Protein AF-A0A0F8VSW9-F1 (afdb_monomer_lite)

Foldseek 3Di:
DFWPAFDADLVVRHFDADPVRHGGTGRACVNVLLFLDVPPACPDPPDNQTHFPQVVLVPDPLNDDDPPVVVVGSQSSCVVVVVVVQKPRKDWDWDDDPRAIQIWIWIAGRRPRDIDTCSSRHPGHD

InterPro domains:
  IPR010877 Bacteriophage Mu, Baseplate protein gp46 [PF07409] (39-103)

Structure (mmCIF, N/CA/C/O backbone):
data_AF-A0A0F8VSW9-F1
#
_entry.id   AF-A0A0F8VSW9-F1
#
loop_
_atom_site.group_PDB
_atom_site.id
_atom_site.type_symbol
_atom_site.label_atom_id
_atom_site.label_alt_id
_atom_site.label_comp_id
_atom_site.label_asym_id
_atom_site.label_entity_id
_atom_site.label_seq_id
_atom_site.pdbx_PDB_ins_code
_atom_site.Cartn_x
_atom_site.Cartn_y
_atom_site.Cartn_z
_atom_site.occupancy
_atom_site.B_iso_or_equiv
_atom_site.auth_seq_id
_atom_site.auth_comp_id
_atom_site.auth_asym_id
_atom_site.auth_atom_id
_atom_site.pdbx_PDB_model_num
ATOM 1 N N . MET A 1 1 ? -9.849 -7.930 11.652 1.00 40.66 1 MET A N 1
ATOM 2 C CA . MET A 1 1 ? -10.414 -7.392 12.913 1.00 40.66 1 MET A CA 1
ATOM 3 C C . MET A 1 1 ? -9.874 -5.987 13.085 1.00 40.66 1 MET A C 1
ATOM 5 O O . MET A 1 1 ? -8.661 -5.856 13.206 1.00 40.66 1 MET A O 1
ATOM 9 N N . ALA A 1 2 ? -10.736 -4.971 13.083 1.00 43.31 2 ALA A N 1
ATOM 10 C CA . ALA A 1 2 ? -10.324 -3.593 13.339 1.00 43.31 2 ALA A CA 1
ATOM 11 C C . ALA A 1 2 ? -9.559 -3.486 14.676 1.00 43.31 2 ALA A C 1
ATOM 13 O O . ALA A 1 2 ? -9.983 -4.057 15.683 1.00 43.31 2 ALA A O 1
ATOM 14 N N . GLY A 1 3 ? -8.420 -2.785 14.678 1.00 56.31 3 GLY A N 1
ATOM 15 C CA . GLY A 1 3 ? -7.636 -2.492 15.886 1.00 56.31 3 GLY A CA 1
ATOM 16 C C . GLY A 1 3 ? -6.581 -3.533 16.285 1.00 56.31 3 GLY A C 1
ATOM 17 O O . GLY A 1 3 ? -6.058 -3.454 17.394 1.00 56.31 3 GLY A O 1
ATOM 18 N N . ARG A 1 4 ? -6.264 -4.517 15.432 1.00 68.38 4 ARG A N 1
ATOM 19 C CA . ARG A 1 4 ? -5.132 -5.444 15.660 1.00 68.38 4 ARG A CA 1
ATOM 20 C C . ARG A 1 4 ? -3.869 -5.081 14.888 1.00 68.38 4 ARG A C 1
ATOM 22 O O . ARG A 1 4 ? -2.781 -5.500 15.288 1.00 68.38 4 ARG A O 1
ATOM 29 N N . ASP A 1 5 ? -4.015 -4.320 13.813 1.00 82.38 5 ASP A N 1
ATOM 30 C CA . ASP A 1 5 ? -2.907 -4.001 12.926 1.00 82.38 5 ASP A CA 1
ATOM 31 C C . ASP A 1 5 ? -2.020 -2.944 13.583 1.00 82.38 5 ASP A C 1
ATOM 33 O O . ASP A 1 5 ? -2.499 -2.060 14.295 1.00 82.38 5 ASP A O 1
ATOM 37 N N . ARG A 1 6 ? -0.704 -3.071 13.411 1.00 87.19 6 ARG A N 1
ATOM 38 C CA . ARG A 1 6 ? 0.267 -2.150 14.011 1.00 87.19 6 ARG A CA 1
ATOM 39 C C . ARG A 1 6 ? 0.547 -1.006 13.062 1.00 87.19 6 ARG A C 1
ATOM 41 O O . ARG A 1 6 ? 0.780 -1.243 11.880 1.00 87.19 6 ARG A O 1
ATOM 48 N N . ARG A 1 7 ? 0.548 0.217 13.577 1.00 87.19 7 ARG A N 1
ATOM 49 C CA . ARG A 1 7 ? 0.815 1.401 12.769 1.00 87.19 7 ARG A CA 1
ATOM 50 C C . ARG A 1 7 ? 2.280 1.417 12.331 1.00 87.19 7 ARG A C 1
ATOM 52 O O . ARG A 1 7 ? 3.171 1.183 13.149 1.00 87.19 7 ARG A O 1
ATOM 59 N N . ILE A 1 8 ? 2.499 1.673 11.048 1.00 85.81 8 ILE A N 1
ATOM 60 C CA . ILE A 1 8 ? 3.822 1.836 10.441 1.00 85.81 8 ILE A CA 1
ATOM 61 C C . ILE A 1 8 ? 4.001 3.320 10.120 1.00 85.81 8 ILE A C 1
ATOM 63 O O . ILE A 1 8 ? 3.057 3.969 9.666 1.00 85.81 8 ILE A O 1
ATOM 67 N N . ASP A 1 9 ? 5.186 3.854 10.397 1.00 83.44 9 ASP A N 1
ATOM 68 C CA . ASP A 1 9 ? 5.583 5.195 9.980 1.00 83.44 9 ASP A CA 1
ATOM 69 C C . ASP A 1 9 ? 5.984 5.169 8.489 1.00 83.44 9 ASP A C 1
ATOM 71 O O . ASP A 1 9 ? 6.896 4.420 8.127 1.00 83.44 9 ASP A O 1
ATOM 75 N N . PRO A 1 10 ? 5.347 5.976 7.619 1.00 73.75 10 PRO A N 1
ATOM 76 C CA . PRO A 1 10 ? 5.696 6.060 6.198 1.00 73.75 10 PRO A CA 1
ATOM 77 C C . PRO A 1 10 ? 7.153 6.382 5.922 1.00 73.75 10 PRO A C 1
ATOM 79 O O . PRO A 1 10 ? 7.745 5.863 4.976 1.00 73.75 10 PRO A O 1
ATOM 82 N N . LYS A 1 11 ? 7.737 7.250 6.745 1.00 77.06 11 LYS A N 1
ATOM 83 C CA . LYS A 1 11 ? 9.053 7.828 6.493 1.00 77.06 11 LYS A CA 1
ATOM 84 C C . LYS A 1 11 ? 10.156 6.858 6.868 1.00 77.06 11 LYS A C 1
ATOM 86 O O . LYS A 1 11 ? 11.133 6.728 6.136 1.00 77.06 11 LYS A O 1
ATOM 91 N N . THR A 1 12 ? 10.017 6.197 8.014 1.00 81.19 12 THR A N 1
ATOM 92 C CA . THR A 1 12 ? 11.034 5.262 8.518 1.00 81.19 12 THR A CA 1
ATOM 93 C C . THR A 1 12 ? 10.773 3.824 8.091 1.00 81.19 12 THR A C 1
ATOM 95 O O . THR A 1 12 ? 11.705 3.026 8.079 1.00 81.19 12 THR A O 1
ATOM 98 N N . LYS A 1 13 ? 9.532 3.497 7.703 1.00 78.25 13 LYS A N 1
ATOM 99 C CA . LYS A 1 13 ? 9.050 2.136 7.416 1.00 78.25 13 LYS A CA 1
ATOM 100 C C . LYS A 1 13 ? 9.093 1.207 8.638 1.00 78.25 13 LYS A C 1
ATOM 102 O O . LYS A 1 13 ? 8.959 -0.007 8.493 1.00 78.25 13 LYS A O 1
ATOM 107 N N . ASP A 1 14 ? 9.218 1.777 9.837 1.00 83.62 14 ASP A N 1
ATOM 108 C CA . ASP A 1 14 ? 9.219 1.062 11.111 1.00 83.62 14 ASP A CA 1
ATOM 109 C C . ASP A 1 14 ? 7.869 1.169 11.831 1.00 83.62 14 ASP A C 1
ATOM 111 O O . ASP A 1 14 ? 7.053 2.057 11.580 1.00 83.62 14 ASP A O 1
ATOM 115 N N . TYR A 1 15 ? 7.626 0.253 12.770 1.00 86.88 15 TYR A N 1
ATOM 116 C CA . TYR A 1 15 ? 6.460 0.344 13.646 1.00 86.88 15 TYR A CA 1
ATOM 117 C C . TYR A 1 15 ? 6.587 1.527 14.605 1.00 86.88 15 TYR A C 1
ATOM 119 O O . TYR A 1 15 ? 7.602 1.665 15.288 1.00 86.88 15 TYR A O 1
ATOM 127 N N . ILE A 1 16 ? 5.519 2.315 14.726 1.00 88.19 16 ILE A N 1
ATOM 128 C CA . ILE A 1 16 ? 5.457 3.408 15.701 1.00 88.19 16 ILE A CA 1
ATOM 129 C C . ILE A 1 16 ? 5.306 2.814 17.101 1.00 88.19 16 ILE A C 1
ATOM 131 O O . ILE A 1 16 ? 4.482 1.921 17.325 1.00 88.19 16 ILE A O 1
ATOM 135 N N . VAL A 1 17 ? 6.116 3.306 18.035 1.00 89.88 17 VAL A N 1
ATOM 136 C CA . VAL A 1 17 ? 6.125 2.891 19.438 1.00 89.88 17 VAL A CA 1
ATOM 137 C C . VAL A 1 17 ? 5.647 4.057 20.297 1.00 89.88 17 VAL A C 1
ATOM 139 O O . VAL A 1 17 ? 6.125 5.177 20.131 1.00 89.88 17 VAL A O 1
ATOM 142 N N . ASP A 1 18 ? 4.703 3.788 21.195 1.00 87.50 18 ASP A N 1
ATOM 143 C CA . ASP A 1 18 ? 4.179 4.765 22.141 1.00 87.50 18 ASP A CA 1
ATOM 144 C C . ASP A 1 18 ? 5.174 5.063 23.278 1.00 87.50 18 ASP A C 1
ATOM 146 O O . ASP A 1 18 ? 6.216 4.422 23.438 1.00 87.50 18 ASP A O 1
ATOM 150 N N . GLU A 1 19 ? 4.831 6.043 24.109 1.00 88.44 19 GLU A N 1
ATOM 151 C CA . GLU A 1 19 ? 5.626 6.470 25.266 1.00 88.44 19 GLU A CA 1
ATOM 152 C C . GLU A 1 19 ? 5.869 5.368 26.316 1.00 88.44 19 GLU A C 1
ATOM 154 O O . GLU A 1 19 ? 6.783 5.481 27.133 1.00 88.44 19 GLU A O 1
ATOM 159 N N . ASN A 1 20 ? 5.101 4.276 26.270 1.00 86.81 20 ASN A N 1
ATOM 160 C CA . ASN A 1 20 ? 5.217 3.131 27.169 1.00 86.81 20 ASN A CA 1
ATOM 161 C C . ASN A 1 20 ? 5.956 1.940 26.530 1.00 86.81 20 ASN A C 1
ATOM 163 O O . ASN A 1 20 ? 6.089 0.890 27.162 1.00 86.81 20 ASN A O 1
ATOM 167 N N . GLY A 1 21 ? 6.446 2.077 25.295 1.00 86.38 21 GLY A N 1
ATOM 168 C CA . GLY A 1 21 ? 7.163 1.019 24.586 1.00 86.38 21 GLY A CA 1
ATOM 169 C C . GLY A 1 21 ? 6.266 0.030 23.831 1.00 86.38 21 GLY A C 1
ATOM 170 O O . GLY A 1 21 ? 6.770 -0.971 23.313 1.00 86.38 21 GLY A O 1
ATOM 171 N N . PHE A 1 22 ? 4.954 0.269 23.735 1.00 86.00 22 PHE A N 1
ATOM 172 C CA . PHE A 1 22 ? 4.044 -0.575 22.962 1.00 86.00 22 PHE A CA 1
ATOM 173 C C . PHE A 1 22 ? 3.896 -0.073 21.529 1.00 86.00 22 PHE A C 1
ATOM 175 O O . PHE A 1 22 ? 3.880 1.120 21.256 1.00 86.00 22 PHE A O 1
ATOM 182 N N . ARG A 1 23 ? 3.743 -1.000 20.578 1.00 88.56 23 ARG A N 1
ATOM 183 C CA . ARG A 1 23 ? 3.478 -0.630 19.182 1.00 88.56 23 ARG A CA 1
ATOM 184 C C . ARG A 1 23 ? 2.072 -0.061 19.043 1.00 88.56 23 ARG A C 1
ATOM 186 O O . ARG A 1 23 ? 1.108 -0.764 19.370 1.00 88.56 23 ARG A O 1
ATOM 193 N N . GLU A 1 24 ? 1.958 1.138 18.484 1.00 89.88 24 GLU A N 1
ATOM 194 C CA . GLU A 1 24 ? 0.671 1.752 18.173 1.00 89.88 24 GLU A CA 1
ATOM 195 C C . GLU A 1 24 ? -0.163 0.842 17.265 1.00 89.88 24 GLU A C 1
ATOM 197 O O . GLU A 1 24 ? 0.359 0.069 16.453 1.00 89.88 24 GLU A O 1
ATOM 202 N N . THR A 1 25 ? -1.484 0.923 17.410 1.00 88.56 25 THR A N 1
ATOM 203 C CA . THR A 1 25 ? -2.423 0.157 16.584 1.00 88.56 25 THR A CA 1
ATOM 204 C C . THR A 1 25 ? -3.163 1.073 15.625 1.00 88.56 25 THR A C 1
ATOM 206 O O . THR A 1 25 ? -3.389 2.244 15.916 1.00 88.56 25 THR A O 1
ATOM 209 N N . THR A 1 26 ? -3.554 0.522 14.484 1.00 87.50 26 THR A N 1
ATOM 210 C CA . THR A 1 26 ? -4.441 1.163 13.521 1.00 87.50 26 THR A CA 1
ATOM 211 C C . THR A 1 26 ? -5.700 0.324 13.337 1.00 87.50 26 THR A C 1
ATOM 213 O O . THR A 1 26 ? -5.717 -0.897 13.537 1.00 87.50 26 THR A O 1
ATOM 216 N N . ARG A 1 27 ? -6.793 1.005 12.998 1.00 85.94 27 ARG A N 1
ATOM 217 C CA . ARG A 1 27 ? -8.065 0.369 12.639 1.00 85.94 27 ARG A CA 1
ATOM 218 C C . ARG A 1 27 ? -8.213 0.174 11.135 1.00 85.94 27 ARG A C 1
ATOM 220 O O . ARG A 1 27 ? -9.080 -0.598 10.747 1.00 85.94 27 ARG A O 1
ATOM 227 N N . THR A 1 28 ? -7.365 0.826 10.346 1.00 88.31 28 THR A N 1
ATOM 228 C CA . THR A 1 28 ? -7.393 0.778 8.887 1.00 88.31 28 THR A CA 1
ATOM 229 C C . THR A 1 28 ? -6.529 -0.354 8.338 1.00 88.31 28 THR A C 1
ATOM 231 O O . THR A 1 28 ? -5.639 -0.878 9.009 1.00 88.31 28 THR A O 1
ATOM 234 N N . ALA A 1 29 ? -6.748 -0.699 7.077 1.00 89.19 29 ALA A N 1
ATOM 235 C CA . ALA A 1 29 ? -5.982 -1.645 6.284 1.00 89.19 29 ALA A CA 1
ATOM 236 C C . ALA A 1 29 ? -4.606 -1.108 5.870 1.00 89.19 29 ALA A C 1
ATOM 238 O O . ALA A 1 29 ? -3.883 -1.798 5.151 1.00 89.19 29 ALA A O 1
ATOM 239 N N . ILE A 1 30 ? -4.218 0.088 6.335 1.00 87.69 30 ILE A N 1
ATOM 240 C CA . ILE A 1 30 ? -2.975 0.742 5.931 1.00 87.69 30 ILE A CA 1
ATOM 241 C C . ILE A 1 30 ? -1.772 -0.180 6.142 1.00 87.69 30 ILE A C 1
ATOM 243 O O . ILE A 1 30 ? -0.990 -0.378 5.227 1.00 87.69 30 ILE A O 1
ATOM 247 N N . THR A 1 31 ? -1.667 -0.869 7.278 1.00 88.88 31 THR A N 1
ATOM 248 C CA . THR A 1 31 ? -0.560 -1.799 7.548 1.00 88.88 31 THR A CA 1
ATOM 249 C C . THR A 1 31 ? -0.501 -2.955 6.550 1.00 88.88 31 THR A C 1
ATOM 251 O O . THR A 1 31 ? 0.583 -3.350 6.129 1.00 88.88 31 THR A O 1
ATOM 254 N N . SER A 1 32 ? -1.652 -3.499 6.152 1.00 89.19 32 SER A N 1
ATOM 255 C CA . SER A 1 32 ? -1.716 -4.543 5.125 1.00 89.19 32 SER A CA 1
ATOM 256 C C . SER A 1 32 ? -1.276 -4.003 3.766 1.00 89.19 32 SER A C 1
ATOM 258 O O . SER A 1 32 ? -0.507 -4.668 3.078 1.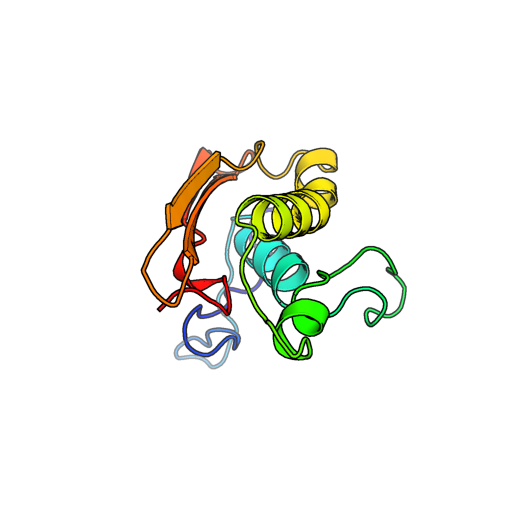00 89.19 32 SER A O 1
ATOM 260 N N . ILE A 1 33 ? -1.684 -2.778 3.422 1.00 89.81 33 ILE A N 1
ATOM 261 C CA . ILE A 1 33 ? -1.228 -2.082 2.214 1.00 89.81 33 ILE A CA 1
ATOM 262 C C . ILE A 1 33 ? 0.297 -1.901 2.231 1.00 89.81 33 ILE A C 1
ATOM 264 O O . ILE A 1 33 ? 0.952 -2.237 1.248 1.00 89.81 33 ILE A O 1
ATOM 268 N N . TYR A 1 34 ? 0.879 -1.448 3.348 1.00 87.94 34 TYR A N 1
ATOM 269 C CA . TYR A 1 34 ? 2.335 -1.326 3.511 1.00 87.94 34 TYR A CA 1
ATOM 270 C C . TYR A 1 34 ? 3.047 -2.646 3.214 1.00 87.94 34 TYR A C 1
ATOM 272 O O . TYR A 1 34 ? 3.994 -2.666 2.432 1.00 87.94 34 TYR A O 1
ATOM 280 N N . HIS A 1 35 ? 2.597 -3.750 3.816 1.00 87.50 35 HIS A N 1
ATOM 281 C CA . HIS A 1 35 ? 3.234 -5.058 3.624 1.00 87.50 35 HIS A CA 1
ATOM 282 C C . HIS A 1 35 ? 3.130 -5.554 2.185 1.00 87.50 35 HIS A C 1
ATOM 284 O O . HIS A 1 35 ? 4.106 -6.095 1.666 1.00 87.50 35 HIS A O 1
ATOM 290 N N . GLN A 1 36 ? 1.993 -5.324 1.525 1.00 90.25 36 GLN A N 1
ATOM 291 C CA . GLN A 1 36 ? 1.823 -5.689 0.121 1.00 90.25 36 GLN A CA 1
ATOM 292 C C . GLN A 1 36 ? 2.679 -4.830 -0.812 1.00 90.25 36 GLN A C 1
ATOM 294 O O . GLN A 1 36 ? 3.267 -5.350 -1.751 1.00 90.25 36 GLN A O 1
ATOM 299 N N . LEU A 1 37 ? 2.796 -3.525 -0.567 1.00 88.00 37 LEU A N 1
ATOM 300 C CA . LEU A 1 37 ? 3.575 -2.649 -1.442 1.00 88.00 37 LEU A CA 1
ATOM 301 C C . LEU A 1 37 ? 5.083 -2.774 -1.201 1.00 88.00 37 LEU A C 1
ATOM 303 O O . LEU A 1 37 ? 5.844 -2.838 -2.161 1.00 88.00 37 LEU A O 1
ATOM 307 N N . LEU A 1 38 ? 5.530 -2.827 0.052 1.00 84.00 38 LEU A N 1
ATOM 308 C CA . LEU A 1 38 ? 6.956 -2.798 0.396 1.00 84.00 38 LEU A CA 1
ATOM 309 C C . LEU A 1 38 ? 7.595 -4.183 0.497 1.00 84.00 38 LEU A C 1
ATOM 311 O O . LEU A 1 38 ? 8.814 -4.299 0.379 1.00 84.00 38 LEU A O 1
ATOM 315 N N . GLY A 1 39 ? 6.803 -5.226 0.745 1.00 85.88 39 GLY A N 1
ATOM 316 C CA . GLY A 1 39 ? 7.300 -6.595 0.768 1.00 85.88 39 GLY A CA 1
ATOM 317 C C . GLY A 1 39 ? 7.760 -7.034 -0.620 1.00 85.88 39 GLY A C 1
ATOM 318 O O . GLY A 1 39 ? 7.116 -6.727 -1.616 1.00 85.88 39 GLY A O 1
ATOM 319 N N . GLU A 1 40 ? 8.854 -7.786 -0.701 1.00 88.12 40 GLU A N 1
ATOM 320 C CA . GLU A 1 40 ? 9.254 -8.431 -1.953 1.00 88.12 40 GLU A CA 1
ATOM 321 C C . GLU A 1 40 ? 8.362 -9.659 -2.197 1.00 88.12 40 GLU A C 1
ATOM 323 O O . GLU A 1 40 ? 8.243 -10.540 -1.338 1.00 88.12 40 GLU A O 1
ATOM 328 N N . LYS A 1 41 ? 7.727 -9.719 -3.373 1.00 87.31 41 LYS A N 1
ATOM 329 C CA . LYS A 1 41 ? 6.863 -10.845 -3.740 1.00 87.31 41 LYS A CA 1
ATOM 330 C C . LYS A 1 41 ? 7.625 -12.176 -3.702 1.00 87.31 41 LYS A C 1
ATOM 332 O O . LYS A 1 41 ? 8.767 -12.253 -4.153 1.00 87.31 41 LYS A O 1
ATOM 337 N N . ASN A 1 42 ? 6.969 -13.239 -3.229 1.00 86.12 42 ASN A N 1
ATOM 338 C CA . ASN A 1 42 ? 7.531 -14.578 -2.981 1.00 86.12 42 ASN A CA 1
ATOM 339 C C . ASN A 1 42 ? 8.544 -14.686 -1.821 1.00 86.12 42 ASN A C 1
ATOM 341 O O . ASN A 1 42 ? 9.124 -15.757 -1.642 1.00 86.12 42 ASN A O 1
ATOM 345 N N . GLN A 1 43 ? 8.773 -13.634 -1.027 1.00 86.69 43 GLN A N 1
ATOM 346 C CA . GLN A 1 43 ? 9.670 -13.710 0.143 1.00 86.69 43 GLN A CA 1
ATOM 347 C C . GLN A 1 43 ? 8.93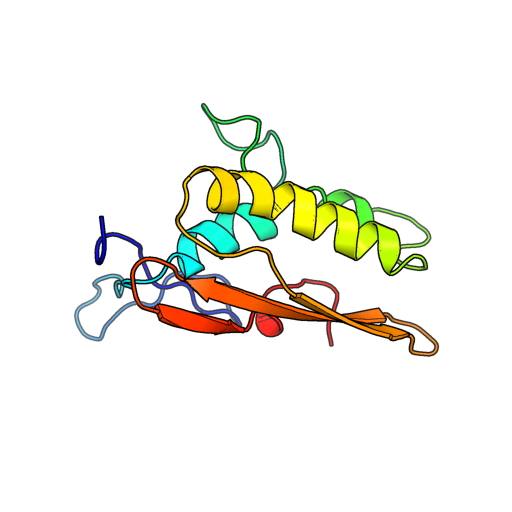6 -14.024 1.455 1.00 86.69 43 GLN A C 1
ATOM 349 O O . GLN A 1 43 ? 9.570 -14.329 2.467 1.00 86.69 43 GLN A O 1
ATOM 354 N N . TRP A 1 44 ? 7.604 -13.966 1.462 1.00 83.88 44 TRP A N 1
ATOM 355 C CA . TRP A 1 44 ? 6.802 -14.221 2.653 1.00 83.88 44 TRP A CA 1
ATOM 356 C C . TRP A 1 44 ? 6.567 -15.720 2.847 1.00 83.88 44 TRP A C 1
ATOM 358 O O . TRP A 1 44 ? 5.984 -16.415 2.015 1.00 83.88 44 TRP A O 1
ATOM 368 N N . ALA A 1 45 ? 7.029 -16.245 3.983 1.00 83.75 45 ALA A N 1
ATOM 369 C CA . ALA A 1 45 ? 6.824 -17.645 4.321 1.00 83.75 45 ALA A CA 1
ATOM 370 C C . ALA A 1 45 ? 5.327 -17.937 4.516 1.00 83.75 45 ALA A C 1
ATOM 372 O O . ALA A 1 45 ? 4.690 -17.381 5.408 1.00 83.75 45 ALA A O 1
ATOM 373 N N . GLY A 1 46 ? 4.788 -18.851 3.706 1.00 85.94 46 GLY A N 1
ATOM 374 C CA . GLY A 1 46 ? 3.389 -19.278 3.783 1.00 85.94 46 GLY A CA 1
ATOM 375 C C . GLY A 1 46 ? 2.413 -18.468 2.927 1.00 85.94 46 GLY A C 1
ATOM 376 O O . GLY A 1 46 ? 1.262 -18.881 2.829 1.00 85.94 46 GLY A O 1
ATOM 377 N N . ASP A 1 47 ? 2.863 -17.393 2.276 1.00 83.56 47 ASP A N 1
ATOM 378 C CA . ASP A 1 47 ? 2.054 -16.610 1.338 1.00 83.56 47 ASP A CA 1
ATOM 379 C C . ASP A 1 47 ? 2.919 -16.126 0.154 1.00 83.56 47 ASP A C 1
ATOM 381 O O . ASP A 1 47 ? 3.650 -15.144 0.281 1.00 83.56 47 ASP A O 1
ATOM 385 N N . PRO A 1 48 ? 2.891 -16.821 -0.999 1.00 83.62 48 PRO A N 1
ATOM 386 C CA . PRO A 1 48 ? 3.677 -16.426 -2.167 1.00 83.62 48 PRO A CA 1
ATOM 387 C C . PRO A 1 48 ? 3.134 -15.169 -2.866 1.00 83.62 48 PRO A C 1
ATOM 389 O O . PRO A 1 48 ? 3.874 -14.522 -3.614 1.00 83.62 48 PRO A O 1
ATOM 392 N N . ASP A 1 49 ? 1.866 -14.823 -2.633 1.00 82.94 49 ASP A N 1
ATOM 393 C CA . ASP A 1 49 ? 1.205 -13.687 -3.270 1.00 82.94 49 ASP A CA 1
ATOM 394 C C . ASP A 1 49 ? 1.402 -12.385 -2.488 1.00 82.94 49 ASP A C 1
ATOM 396 O O . ASP A 1 49 ? 1.209 -11.309 -3.053 1.00 82.94 49 ASP A O 1
ATOM 400 N N . ALA A 1 50 ? 1.864 -12.467 -1.237 1.00 85.81 50 ALA A N 1
ATOM 401 C CA . ALA A 1 50 ? 2.232 -11.307 -0.442 1.00 85.81 50 ALA A CA 1
ATOM 402 C C . ALA A 1 50 ? 3.472 -10.579 -0.987 1.00 85.81 50 ALA A C 1
ATOM 404 O O . ALA A 1 50 ? 4.537 -11.170 -1.202 1.00 85.81 50 ALA A O 1
ATOM 405 N N . GLY A 1 51 ? 3.338 -9.262 -1.130 1.00 88.94 51 GLY A N 1
ATOM 406 C CA . GLY A 1 51 ? 4.376 -8.348 -1.590 1.00 88.94 51 GLY A CA 1
ATOM 407 C C . GLY A 1 51 ? 4.154 -7.848 -3.019 1.00 88.94 51 GLY A C 1
ATOM 408 O O . GLY A 1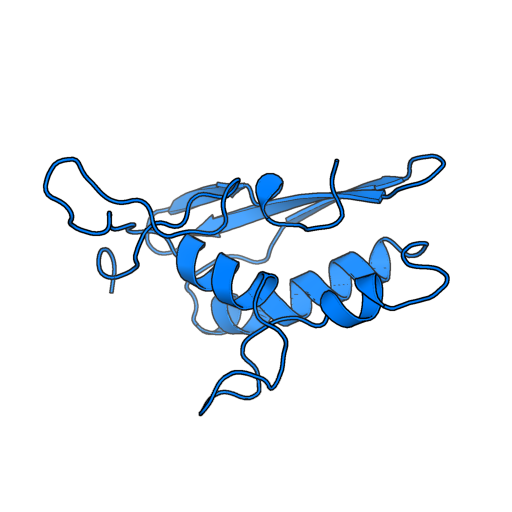 51 ? 3.165 -8.150 -3.687 1.00 88.94 51 GLY A O 1
ATOM 409 N N . SER A 1 52 ? 5.119 -7.078 -3.513 1.00 89.69 52 SER A N 1
ATOM 410 C CA . SER A 1 52 ? 5.088 -6.458 -4.830 1.00 89.69 52 SER A CA 1
ATOM 411 C C . SER A 1 52 ? 6.353 -6.753 -5.633 1.00 89.69 52 SER A C 1
ATOM 413 O O . SER A 1 52 ? 7.359 -7.282 -5.153 1.00 89.69 52 SER A O 1
ATOM 415 N N . GLU A 1 53 ? 6.293 -6.380 -6.905 1.00 87.69 53 GLU A N 1
ATOM 416 C CA . GLU A 1 53 ? 7.388 -6.497 -7.865 1.00 87.69 53 GLU A CA 1
ATOM 417 C C . GLU A 1 53 ? 8.235 -5.211 -7.936 1.00 87.69 53 GLU A C 1
ATOM 419 O O . GLU A 1 53 ? 9.057 -5.069 -8.841 1.00 87.69 53 GLU A O 1
ATOM 424 N N . PHE A 1 54 ? 8.074 -4.267 -6.997 1.00 82.44 54 PHE A N 1
ATOM 425 C CA . PHE A 1 54 ? 8.781 -2.980 -7.039 1.00 82.44 54 PHE A CA 1
ATOM 426 C C . PHE A 1 54 ? 10.305 -3.112 -7.034 1.00 82.44 54 PHE A C 1
ATOM 428 O O . PHE A 1 54 ? 10.989 -2.384 -7.750 1.00 82.44 54 PHE A O 1
ATOM 435 N N . PHE A 1 55 ? 10.841 -4.093 -6.312 1.00 77.62 55 PHE A N 1
ATOM 436 C CA . PHE A 1 55 ? 12.275 -4.386 -6.282 1.00 77.62 55 PHE A CA 1
ATOM 437 C C . PHE A 1 55 ? 12.865 -4.715 -7.671 1.00 77.62 55 PHE A C 1
ATOM 439 O O . PHE A 1 55 ? 14.058 -4.513 -7.906 1.00 77.62 55 PHE A O 1
ATOM 446 N N . LEU A 1 56 ? 12.053 -5.220 -8.614 1.00 78.94 56 LEU A N 1
ATOM 447 C CA . LEU A 1 56 ? 12.490 -5.470 -9.991 1.00 78.94 56 LEU A CA 1
ATOM 448 C C . LEU A 1 56 ? 12.697 -4.162 -10.756 1.00 78.94 56 LEU A C 1
ATOM 450 O O . LEU A 1 56 ? 13.591 -4.094 -11.600 1.00 78.94 56 LEU A O 1
ATOM 454 N N . LEU A 1 57 ? 11.906 -3.131 -10.443 1.00 77.06 57 LEU A N 1
ATOM 455 C CA . LEU A 1 57 ? 12.077 -1.791 -11.002 1.00 77.06 57 LEU A CA 1
ATOM 456 C C . LEU A 1 57 ? 13.333 -1.117 -10.443 1.00 77.06 57 LEU A C 1
ATOM 458 O O . LEU A 1 57 ? 14.097 -0.549 -11.218 1.00 77.06 57 LEU A O 1
ATOM 462 N N . GLU A 1 58 ? 13.613 -1.257 -9.140 1.00 70.25 58 GLU A N 1
ATOM 463 C CA . GLU A 1 58 ? 14.840 -0.714 -8.525 1.00 70.25 58 GLU A CA 1
ATOM 464 C C . GLU A 1 58 ? 16.114 -1.288 -9.161 1.00 70.25 58 GLU A C 1
ATOM 466 O O . GLU A 1 58 ? 17.114 -0.592 -9.329 1.00 70.25 58 GLU A O 1
ATOM 471 N N . ARG A 1 59 ? 16.087 -2.575 -9.527 1.00 72.88 59 ARG A N 1
ATOM 472 C CA . ARG A 1 59 ? 17.240 -3.285 -10.104 1.00 72.88 59 ARG A CA 1
ATOM 473 C C . ARG A 1 59 ? 17.359 -3.129 -11.624 1.00 72.88 59 ARG A C 1
ATOM 475 O O . ARG A 1 59 ? 18.361 -3.562 -12.201 1.00 72.88 59 ARG A O 1
ATOM 482 N N . ALA A 1 60 ? 16.361 -2.556 -12.295 1.00 70.94 60 ALA A N 1
ATOM 483 C CA . ALA A 1 60 ? 16.376 -2.391 -13.742 1.00 70.94 60 ALA A CA 1
ATOM 484 C C . ALA A 1 60 ? 17.335 -1.264 -14.164 1.00 70.94 60 ALA A C 1
ATOM 486 O O . ALA A 1 60 ? 17.385 -0.202 -13.558 1.00 70.94 60 ALA A O 1
ATOM 487 N N . LYS A 1 61 ? 18.088 -1.466 -15.256 1.00 61.62 61 LYS A N 1
ATOM 488 C CA . LYS A 1 61 ? 19.034 -0.453 -15.776 1.00 61.62 61 LYS A CA 1
ATOM 489 C C . LYS A 1 61 ? 18.361 0.814 -16.324 1.00 61.62 61 LYS A C 1
ATOM 491 O O . LYS A 1 61 ? 19.018 1.843 -16.386 1.00 61.62 61 LYS A O 1
ATOM 496 N N . ASN A 1 62 ? 17.088 0.722 -16.711 1.00 62.16 62 ASN A N 1
ATOM 497 C CA . ASN A 1 62 ? 16.213 1.848 -17.050 1.00 62.16 62 ASN A CA 1
ATOM 498 C C . ASN A 1 62 ? 14.988 1.754 -16.132 1.00 62.16 62 ASN A C 1
ATOM 500 O O . ASN A 1 62 ? 14.002 1.127 -16.525 1.00 62.16 62 ASN A O 1
ATOM 504 N N . PRO A 1 63 ? 15.073 2.276 -14.897 1.00 56.88 63 PRO A N 1
ATOM 505 C CA . PRO A 1 63 ? 14.103 1.968 -13.853 1.00 56.88 63 PRO A CA 1
ATOM 506 C C . PRO A 1 63 ? 12.662 2.348 -14.197 1.00 56.88 63 PRO A C 1
ATOM 508 O O . PRO A 1 63 ? 11.738 1.673 -13.754 1.00 56.88 63 PRO A O 1
ATOM 511 N N . ILE A 1 64 ? 12.418 3.419 -14.957 1.00 58.56 64 ILE A N 1
ATOM 512 C CA . ILE A 1 64 ? 11.065 3.967 -15.088 1.00 58.56 64 ILE A CA 1
ATOM 513 C C . ILE A 1 64 ? 10.906 4.667 -16.434 1.00 58.56 64 ILE A C 1
ATOM 515 O O . ILE A 1 64 ? 11.544 5.678 -16.687 1.00 58.56 64 ILE A O 1
ATOM 519 N N . ASP A 1 65 ? 9.998 4.164 -17.269 1.00 57.78 65 ASP A N 1
ATOM 520 C CA . ASP A 1 65 ? 9.447 4.952 -18.383 1.00 57.78 65 ASP A CA 1
ATOM 521 C C . ASP A 1 65 ? 7.974 4.647 -18.687 1.00 57.78 65 ASP A C 1
ATOM 523 O O . ASP A 1 65 ? 7.371 5.245 -19.580 1.00 57.78 65 ASP A O 1
ATOM 527 N N . SER A 1 66 ? 7.355 3.722 -17.947 1.00 70.88 66 SER A N 1
ATOM 528 C CA . SER A 1 66 ? 5.964 3.355 -18.180 1.00 70.88 66 SER A CA 1
ATOM 529 C C . SER A 1 66 ? 5.144 3.540 -16.904 1.00 70.88 66 SER A C 1
ATOM 531 O O . SER A 1 66 ? 5.092 2.626 -16.081 1.00 70.88 66 SER A O 1
ATOM 533 N N . PRO A 1 67 ? 4.461 4.692 -16.747 1.00 77.56 67 PRO A N 1
ATOM 534 C CA . PRO A 1 67 ? 3.466 4.910 -15.691 1.00 77.56 67 PRO A CA 1
ATOM 535 C C . PRO A 1 67 ? 2.464 3.749 -15.579 1.00 77.56 67 PRO A C 1
ATOM 537 O O . PRO A 1 67 ? 2.069 3.347 -14.485 1.00 77.56 67 PRO A O 1
ATOM 540 N N . ARG A 1 68 ? 2.148 3.128 -16.722 1.00 83.00 68 ARG A N 1
ATOM 541 C CA . ARG A 1 68 ? 1.321 1.924 -16.814 1.00 83.00 68 ARG A CA 1
ATOM 542 C C . ARG A 1 68 ? 1.897 0.736 -16.041 1.00 83.00 68 ARG A C 1
ATOM 544 O O . ARG A 1 68 ? 1.145 0.072 -15.346 1.00 83.00 68 ARG A O 1
ATOM 551 N N . VAL A 1 69 ? 3.203 0.478 -16.125 1.00 83.62 69 VAL A N 1
ATOM 552 C CA . VAL A 1 69 ? 3.836 -0.640 -15.402 1.00 83.62 69 VAL A CA 1
ATOM 553 C C . VAL A 1 69 ? 3.761 -0.424 -13.892 1.00 83.62 69 VAL A C 1
ATOM 555 O O . VAL A 1 69 ? 3.419 -1.356 -13.171 1.00 83.62 69 VAL A O 1
ATOM 558 N N . ILE A 1 70 ? 4.013 0.802 -13.418 1.00 83.75 70 ILE A N 1
ATOM 559 C CA . ILE A 1 70 ? 3.877 1.156 -11.995 1.00 83.75 70 ILE A CA 1
ATOM 560 C C . ILE A 1 70 ? 2.441 0.908 -11.529 1.00 83.75 70 ILE A C 1
ATOM 562 O O . ILE A 1 70 ? 2.222 0.217 -10.537 1.00 83.75 70 ILE A O 1
ATOM 566 N N . ARG A 1 71 ? 1.458 1.409 -12.286 1.00 86.75 71 ARG A N 1
ATOM 567 C CA . ARG A 1 71 ? 0.038 1.202 -11.991 1.00 86.75 71 ARG A CA 1
ATOM 568 C C . ARG A 1 71 ? -0.328 -0.282 -11.946 1.00 86.75 71 ARG A C 1
ATOM 570 O O . ARG A 1 71 ? -1.020 -0.702 -11.025 1.00 86.75 71 ARG A O 1
ATOM 577 N N . ASP A 1 72 ? 0.147 -1.069 -12.909 1.00 88.88 72 ASP A N 1
ATOM 578 C CA . ASP A 1 72 ? -0.133 -2.504 -12.981 1.00 88.88 72 ASP A CA 1
ATOM 579 C C . ASP A 1 72 ? 0.477 -3.259 -11.785 1.00 88.88 72 ASP A C 1
ATOM 581 O O . ASP A 1 72 ? -0.165 -4.157 -11.244 1.00 88.88 72 ASP A O 1
ATOM 585 N N . ILE A 1 73 ? 1.686 -2.892 -11.339 1.00 88.94 73 ILE A N 1
ATOM 586 C CA . ILE A 1 73 ? 2.328 -3.486 -10.153 1.00 88.94 73 ILE A CA 1
ATOM 587 C C . ILE A 1 73 ? 1.537 -3.161 -8.886 1.00 88.94 73 ILE A C 1
ATOM 589 O O . ILE A 1 73 ? 1.228 -4.072 -8.121 1.00 88.94 73 ILE A O 1
ATOM 593 N N . ILE A 1 74 ? 1.172 -1.891 -8.680 1.00 89.00 74 ILE A N 1
ATOM 594 C CA . ILE A 1 74 ? 0.389 -1.473 -7.508 1.00 89.00 74 ILE A 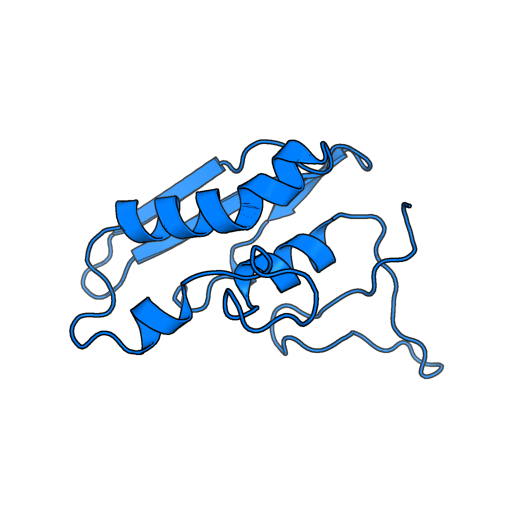CA 1
ATOM 595 C C . ILE A 1 74 ? -0.971 -2.166 -7.514 1.00 89.00 74 ILE A C 1
ATOM 597 O O . ILE A 1 74 ? -1.369 -2.738 -6.506 1.00 89.00 74 ILE A O 1
ATOM 601 N N . GLY A 1 75 ? -1.659 -2.174 -8.657 1.00 91.00 75 GLY A N 1
ATOM 602 C CA . GLY A 1 75 ? -2.942 -2.854 -8.804 1.00 91.00 75 GLY A CA 1
ATOM 603 C C . GLY A 1 75 ? -2.853 -4.334 -8.432 1.00 91.00 75 GLY A C 1
ATOM 604 O O . GLY A 1 75 ? -3.652 -4.804 -7.630 1.00 91.00 75 GLY A O 1
ATOM 605 N N . ARG A 1 76 ? -1.840 -5.054 -8.937 1.00 91.25 76 ARG A N 1
ATOM 606 C CA . ARG A 1 76 ? -1.614 -6.464 -8.576 1.00 91.25 76 ARG A CA 1
ATOM 607 C C . ARG A 1 76 ? -1.319 -6.660 -7.089 1.00 91.25 76 ARG A C 1
ATOM 609 O O . ARG A 1 76 ? -1.848 -7.601 -6.512 1.00 91.25 76 ARG A O 1
ATOM 616 N N . ALA A 1 77 ? -0.501 -5.800 -6.485 1.00 91.00 77 ALA A N 1
ATOM 617 C CA . ALA A 1 77 ? -0.148 -5.898 -5.068 1.00 91.00 77 ALA A CA 1
ATOM 618 C C . ALA A 1 77 ? -1.345 -5.609 -4.143 1.00 91.00 77 ALA A C 1
ATOM 620 O O . ALA A 1 77 ? -1.479 -6.218 -3.086 1.00 91.00 77 ALA A O 1
ATOM 621 N N . LEU A 1 78 ? -2.240 -4.698 -4.536 1.00 92.31 78 LEU A N 1
ATOM 622 C CA . LEU A 1 78 ? -3.417 -4.340 -3.738 1.00 92.31 78 LEU A CA 1
ATOM 623 C C . LEU A 1 78 ? -4.621 -5.259 -3.971 1.00 92.31 78 LEU A C 1
ATOM 625 O O . LEU A 1 78 ? -5.506 -5.309 -3.116 1.00 92.31 78 LEU A O 1
ATOM 629 N N . GLN A 1 79 ? -4.656 -6.002 -5.082 1.00 92.25 79 GLN A N 1
ATOM 630 C CA . GLN A 1 79 ? -5.786 -6.862 -5.443 1.00 92.25 79 GLN A CA 1
ATOM 631 C C . GLN A 1 79 ? -6.202 -7.846 -4.333 1.00 92.25 79 GLN A C 1
ATOM 633 O O . GLN A 1 79 ? -7.399 -7.918 -4.072 1.00 92.25 79 GLN A O 1
ATOM 638 N N . PRO A 1 80 ? -5.292 -8.522 -3.601 1.00 91.00 80 PRO A N 1
ATOM 639 C CA . PRO A 1 80 ? -5.694 -9.398 -2.498 1.00 91.00 80 PRO A CA 1
ATOM 640 C C . PRO A 1 80 ? -6.488 -8.666 -1.405 1.00 91.00 80 PRO A C 1
ATOM 642 O O . PRO A 1 80 ? -7.470 -9.189 -0.889 1.00 91.00 80 PRO A O 1
ATOM 645 N N . ILE A 1 81 ? -6.120 -7.421 -1.087 1.00 91.25 81 ILE A N 1
ATOM 646 C CA . ILE A 1 81 ? -6.799 -6.611 -0.060 1.00 91.25 81 ILE A CA 1
ATOM 647 C C . ILE A 1 81 ? -8.186 -6.154 -0.551 1.00 91.25 81 ILE A C 1
ATOM 649 O O . ILE A 1 81 ? -9.131 -6.049 0.238 1.00 91.25 81 ILE A O 1
ATOM 653 N N . VAL A 1 82 ? -8.313 -5.899 -1.858 1.00 93.31 82 VAL A N 1
ATOM 654 C CA . VAL A 1 82 ? -9.597 -5.613 -2.519 1.00 93.31 82 VAL A CA 1
ATOM 655 C C . VAL A 1 82 ? -10.492 -6.854 -2.508 1.00 93.31 82 VAL A C 1
ATOM 657 O O . VAL A 1 82 ? -11.661 -6.756 -2.140 1.00 93.31 82 VAL A O 1
ATOM 660 N N . ASP A 1 83 ? -9.948 -8.023 -2.848 1.00 92.31 83 ASP A N 1
ATOM 661 C CA . ASP A 1 83 ? -10.678 -9.296 -2.899 1.00 92.31 83 ASP A CA 1
ATOM 662 C C . ASP A 1 83 ? -11.155 -9.743 -1.506 1.00 92.31 83 ASP A C 1
ATOM 664 O O . ASP A 1 83 ? -12.245 -10.297 -1.362 1.00 92.31 83 ASP A O 1
ATOM 668 N N . GLU A 1 84 ? -10.386 -9.432 -0.458 1.00 89.56 84 GLU A N 1
ATOM 669 C CA . GLU A 1 84 ? -10.793 -9.587 0.944 1.00 89.56 84 GLU A CA 1
ATOM 670 C C . GLU A 1 84 ? -11.904 -8.610 1.377 1.00 89.56 84 GLU A C 1
ATOM 672 O O . GLU A 1 84 ? -12.443 -8.732 2.482 1.00 89.56 84 GLU A O 1
ATOM 677 N N . GLY A 1 85 ? -12.243 -7.620 0.545 1.00 91.00 85 GLY A N 1
ATOM 678 C CA . GLY A 1 85 ? -13.250 -6.604 0.843 1.00 91.00 85 GLY A CA 1
ATOM 679 C C . GLY A 1 85 ? -12.823 -5.630 1.941 1.00 91.00 85 GLY A C 1
ATOM 680 O O . GLY A 1 85 ? -13.671 -5.119 2.674 1.00 91.00 85 GLY A O 1
ATOM 681 N N . ARG A 1 86 ? -11.514 -5.391 2.104 1.00 90.25 86 ARG A N 1
ATOM 682 C CA . ARG A 1 86 ? -10.993 -4.441 3.102 1.00 90.25 86 ARG A CA 1
ATOM 683 C C . ARG A 1 86 ? -10.840 -3.030 2.553 1.00 90.25 86 ARG A C 1
ATOM 685 O O . ARG A 1 86 ? -11.017 -2.082 3.312 1.00 90.25 86 ARG A O 1
ATOM 692 N N . ILE A 1 87 ? -10.526 -2.892 1.268 1.00 93.56 87 ILE A N 1
ATOM 693 C CA . ILE A 1 87 ? -10.388 -1.595 0.600 1.00 93.56 87 ILE A CA 1
ATOM 694 C C . ILE A 1 87 ? -11.144 -1.568 -0.725 1.00 93.56 87 ILE A C 1
ATOM 696 O O . ILE A 1 87 ? -11.411 -2.612 -1.323 1.00 93.56 87 ILE A O 1
ATOM 700 N N . THR A 1 88 ? -11.476 -0.369 -1.189 1.00 93.56 88 THR A N 1
ATOM 701 C CA . THR A 1 88 ? -11.988 -0.150 -2.542 1.00 93.56 88 THR A CA 1
ATOM 702 C C . THR A 1 88 ? -10.874 -0.248 -3.587 1.00 93.56 88 THR A C 1
ATOM 704 O O . THR A 1 88 ? -9.693 -0.392 -3.275 1.00 93.56 88 THR A O 1
ATOM 707 N N . LEU A 1 89 ? -11.252 -0.212 -4.865 1.00 88.88 89 LEU A N 1
ATOM 708 C CA . LEU A 1 89 ? -10.274 -0.182 -5.944 1.00 88.88 89 LEU A CA 1
ATOM 709 C C . LEU A 1 89 ? -9.491 1.138 -5.895 1.00 88.88 89 LEU A C 1
ATOM 711 O O . LEU A 1 89 ? -10.088 2.214 -5.880 1.00 88.88 89 LEU A O 1
ATOM 715 N N . ALA A 1 90 ? -8.162 1.045 -5.905 1.00 88.19 90 ALA A N 1
ATOM 716 C CA . ALA A 1 90 ? -7.303 2.217 -5.837 1.00 88.19 90 ALA A CA 1
ATOM 717 C C . ALA A 1 90 ? -7.481 3.137 -7.059 1.00 88.19 90 ALA A C 1
ATOM 719 O O . ALA A 1 90 ? -7.548 2.687 -8.209 1.00 88.19 90 ALA A O 1
ATOM 720 N N . THR A 1 91 ? -7.521 4.440 -6.798 1.00 89.94 91 THR A N 1
ATOM 721 C CA . THR A 1 91 ? -7.483 5.500 -7.807 1.00 89.94 91 THR A CA 1
ATOM 722 C C . THR A 1 91 ? -6.047 5.981 -7.966 1.00 89.94 91 THR A C 1
ATOM 724 O O . THR A 1 91 ? -5.297 6.043 -6.996 1.00 89.94 91 THR A O 1
ATOM 727 N N . PHE A 1 92 ? -5.660 6.287 -9.205 1.00 88.31 92 PHE A N 1
ATOM 728 C CA . PHE A 1 92 ? -4.292 6.641 -9.570 1.00 88.31 92 PHE A CA 1
ATOM 729 C C . PHE A 1 92 ? -4.278 7.985 -10.282 1.00 88.31 92 PHE A C 1
ATOM 731 O O . PHE A 1 92 ? -4.922 8.125 -11.325 1.00 88.31 92 PHE A O 1
ATOM 738 N N . GLU A 1 93 ? -3.477 8.915 -9.782 1.00 87.56 93 GLU A N 1
ATOM 739 C CA . GLU A 1 93 ? -3.111 10.135 -10.493 1.00 87.56 93 GLU A CA 1
ATOM 740 C C . GLU A 1 93 ? -1.618 10.073 -10.805 1.00 87.56 93 GLU A C 1
ATOM 742 O O . GLU A 1 93 ? -0.798 9.798 -9.937 1.00 87.56 93 GLU A O 1
ATOM 747 N N . GLN A 1 94 ? -1.250 10.230 -12.077 1.00 85.12 94 GLN A N 1
ATOM 748 C CA . GLN A 1 94 ? 0.141 10.098 -12.507 1.00 85.12 94 GLN A CA 1
ATOM 749 C C . GLN A 1 94 ? 0.573 11.320 -13.299 1.00 85.12 94 GLN A C 1
ATOM 751 O O . GLN A 1 94 ? -0.062 11.684 -14.291 1.00 85.12 94 GLN A O 1
ATOM 756 N N . GLU A 1 95 ? 1.705 11.892 -12.908 1.00 83.00 95 GLU A N 1
ATOM 757 C CA . GLU A 1 95 ? 2.344 12.994 -13.611 1.00 83.00 95 GLU A CA 1
ATOM 758 C C . GLU A 1 95 ? 3.715 12.541 -14.117 1.00 83.00 95 GLU A C 1
ATOM 760 O O . GLU A 1 95 ? 4.575 12.094 -13.353 1.00 83.00 95 GLU A O 1
ATOM 765 N N . ARG A 1 96 ? 3.927 12.636 -15.435 1.00 76.38 96 ARG A N 1
ATOM 766 C CA . ARG A 1 96 ? 5.236 12.361 -16.032 1.00 76.38 96 ARG A CA 1
ATOM 767 C C . ARG A 1 96 ? 6.081 13.628 -15.999 1.00 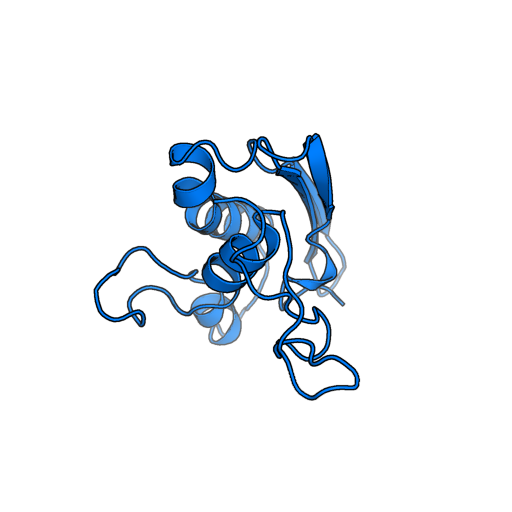76.38 96 ARG A C 1
ATOM 769 O O . ARG A 1 96 ? 5.745 14.612 -16.653 1.00 76.38 96 ARG A O 1
ATOM 776 N N . LEU A 1 97 ? 7.200 13.555 -15.293 1.00 74.75 97 LEU A N 1
ATOM 777 C CA . LEU A 1 97 ? 8.240 14.575 -15.260 1.00 74.75 97 LEU A CA 1
ATOM 778 C C . LEU A 1 97 ? 9.397 14.164 -16.189 1.00 74.75 97 LEU A C 1
ATOM 780 O O . LEU A 1 97 ? 9.359 13.108 -16.823 1.00 74.75 97 LEU A O 1
ATOM 784 N N . ILE A 1 98 ? 10.406 15.028 -16.325 1.00 75.06 98 ILE A N 1
ATOM 785 C CA . ILE A 1 98 ? 11.512 14.842 -17.284 1.00 75.06 98 ILE A CA 1
ATOM 786 C C . ILE A 1 98 ? 12.329 13.579 -16.970 1.00 75.06 98 ILE A C 1
ATOM 788 O O . ILE A 1 98 ? 12.758 12.882 -17.886 1.00 75.06 98 ILE A O 1
ATOM 792 N N . ASP A 1 99 ? 12.529 13.288 -15.690 1.00 72.88 99 ASP A N 1
ATOM 793 C CA . ASP A 1 99 ? 13.409 12.237 -15.175 1.00 72.88 99 ASP A CA 1
ATOM 794 C C . ASP A 1 99 ? 12.697 11.228 -14.260 1.00 72.88 99 ASP A C 1
ATOM 796 O O . ASP A 1 99 ? 13.315 10.266 -13.806 1.00 72.88 99 ASP A O 1
ATOM 800 N N . ARG A 1 100 ? 11.400 11.422 -13.992 1.00 71.38 100 ARG A N 1
ATOM 801 C CA . ARG A 1 100 ? 10.632 10.605 -13.043 1.00 71.38 100 ARG A CA 1
ATOM 802 C C . ARG A 1 100 ? 9.137 10.581 -13.352 1.00 71.38 100 ARG A C 1
ATOM 804 O O . ARG A 1 100 ? 8.627 11.376 -14.140 1.00 71.38 100 ARG A O 1
ATOM 811 N N . VAL A 1 101 ? 8.422 9.668 -12.702 1.00 75.56 101 VAL A N 1
ATOM 812 C CA . VAL A 1 101 ? 6.957 9.595 -12.729 1.00 75.56 101 VAL A CA 1
ATOM 813 C C . VAL A 1 101 ? 6.462 9.762 -11.302 1.00 75.56 101 VAL A C 1
ATOM 815 O O . VAL A 1 101 ? 6.749 8.921 -10.456 1.00 75.56 101 VAL A O 1
ATOM 818 N N . ASN A 1 102 ? 5.706 10.826 -11.050 1.00 78.81 102 ASN A N 1
ATOM 819 C CA . ASN A 1 102 ? 4.962 10.971 -9.807 1.00 78.81 102 ASN A CA 1
ATOM 820 C C . ASN A 1 102 ? 3.674 10.131 -9.905 1.00 78.81 102 ASN A C 1
ATOM 822 O O . ASN A 1 102 ? 3.049 10.094 -10.966 1.00 78.81 102 ASN A O 1
ATOM 826 N N . THR A 1 103 ? 3.310 9.392 -8.857 1.00 80.75 103 THR A N 1
ATOM 827 C CA . THR A 1 103 ? 2.127 8.509 -8.836 1.00 80.75 103 THR A CA 1
ATOM 828 C C . THR A 1 103 ? 1.386 8.629 -7.510 1.00 80.75 103 THR A C 1
ATOM 830 O O . THR A 1 103 ? 1.688 7.942 -6.546 1.00 80.75 103 THR A O 1
ATOM 833 N N . GLU A 1 104 ? 0.365 9.462 -7.458 1.00 87.31 104 GLU A N 1
ATOM 834 C CA . GLU A 1 104 ? -0.500 9.542 -6.290 1.00 87.31 104 GLU A CA 1
ATOM 835 C C . GLU A 1 104 ? -1.508 8.395 -6.331 1.00 87.31 104 GLU A C 1
ATOM 837 O O . GLU A 1 104 ? -2.092 8.086 -7.378 1.00 87.31 104 GLU A O 1
ATOM 842 N N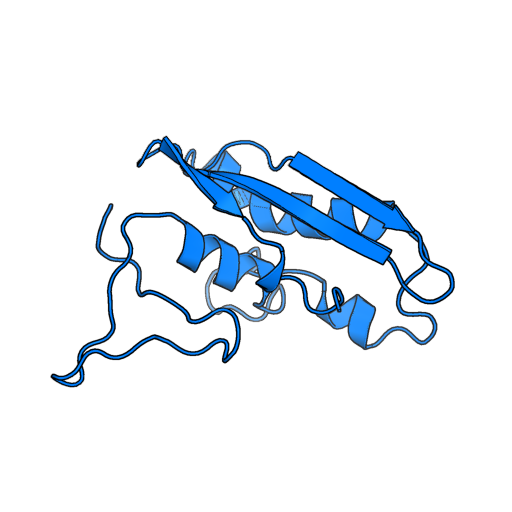 . VAL A 1 105 ? -1.678 7.719 -5.195 1.00 89.12 105 VAL A N 1
ATOM 843 C CA . VAL A 1 105 ? -2.591 6.584 -5.079 1.00 89.12 105 VAL A CA 1
ATOM 844 C C . VAL A 1 105 ? -3.469 6.784 -3.868 1.00 89.12 105 VAL A C 1
ATOM 846 O O . VAL A 1 105 ? -2.983 6.925 -2.749 1.00 89.12 105 VAL A O 1
ATOM 849 N N . THR A 1 106 ? -4.772 6.752 -4.103 1.00 91.75 106 THR A N 1
ATOM 850 C CA . THR A 1 106 ? -5.783 6.878 -3.059 1.00 91.75 106 THR A CA 1
ATOM 851 C C . THR A 1 106 ? -6.696 5.664 -3.071 1.00 91.75 106 THR A C 1
ATOM 853 O O . THR A 1 106 ? -7.012 5.098 -4.118 1.00 91.75 106 THR A O 1
ATOM 856 N N . THR A 1 107 ? -7.118 5.231 -1.891 1.00 93.69 107 THR A N 1
ATOM 857 C CA . THR A 1 107 ? -8.101 4.158 -1.726 1.00 93.69 107 THR A CA 1
ATOM 858 C C . THR A 1 107 ? -8.984 4.455 -0.525 1.00 93.69 107 THR A C 1
ATOM 860 O O . THR A 1 107 ? -8.627 5.266 0.322 1.00 93.69 107 THR A O 1
ATOM 863 N N . GLU A 1 108 ? -10.134 3.804 -0.421 1.00 94.75 108 GLU A N 1
ATOM 864 C CA . GLU A 1 108 ? -10.988 3.890 0.764 1.00 94.75 108 GLU A CA 1
ATOM 865 C C . GLU A 1 108 ? -10.921 2.581 1.545 1.00 94.75 108 GLU A C 1
ATOM 867 O O . GLU A 1 108 ? -10.980 1.500 0.956 1.00 94.75 108 GLU A O 1
ATOM 872 N N . ASP A 1 109 ? -10.785 2.672 2.864 1.00 92.69 109 ASP A N 1
ATOM 873 C CA . ASP A 1 109 ? -10.960 1.542 3.766 1.00 92.69 109 ASP A CA 1
ATOM 874 C C . ASP A 1 109 ? -12.453 1.270 3.970 1.00 92.69 109 ASP A C 1
ATOM 876 O O . ASP A 1 109 ? -13.186 2.108 4.488 1.00 92.69 109 ASP A O 1
ATOM 880 N N . ILE A 1 110 ? -12.911 0.077 3.596 1.00 92.19 110 ILE A N 1
ATOM 881 C CA . ILE A 1 110 ? -14.332 -0.292 3.653 1.00 92.19 110 ILE A CA 1
ATOM 882 C C . ILE A 1 110 ? -14.817 -0.447 5.104 1.00 92.19 110 ILE A C 1
ATOM 884 O O . ILE A 1 110 ? -15.999 -0.262 5.392 1.00 92.19 110 ILE A O 1
ATOM 888 N N . GLN A 1 111 ? -13.932 -0.807 6.038 1.00 87.44 111 GLN A N 1
ATOM 889 C CA . GLN A 1 111 ? -14.300 -1.046 7.434 1.00 87.44 111 GLN A CA 1
ATOM 890 C C . GLN A 1 111 ? -14.460 0.254 8.217 1.00 87.44 111 GLN A C 1
ATOM 892 O O . GLN A 1 111 ? -15.335 0.332 9.083 1.00 87.44 111 GLN A O 1
ATOM 897 N N . THR A 1 112 ? -13.611 1.249 7.957 1.00 88.56 112 THR A N 1
ATOM 898 C CA . THR A 1 112 ? -13.638 2.534 8.670 1.00 88.56 112 THR A CA 1
ATOM 899 C C . THR A 1 112 ? -14.297 3.661 7.876 1.00 88.56 112 THR A C 1
ATOM 901 O O . THR A 1 112 ? -14.717 4.643 8.485 1.00 88.56 112 THR A O 1
ATOM 904 N N . GLY A 1 113 ? -14.414 3.528 6.551 1.00 89.88 113 GLY A N 1
ATOM 905 C CA . GLY A 1 113 ? -14.827 4.602 5.641 1.00 89.88 113 GLY A CA 1
ATOM 906 C C . GLY A 1 113 ? -13.763 5.692 5.472 1.00 89.88 113 GLY A C 1
ATOM 907 O O . GLY A 1 113 ? -14.061 6.780 4.985 1.00 89.88 113 GLY A O 1
ATOM 908 N N . GLU A 1 114 ? -12.532 5.450 5.933 1.00 90.50 114 GLU A N 1
ATOM 909 C CA . GLU A 1 114 ? -11.446 6.425 5.844 1.00 90.50 114 GLU A CA 1
ATOM 910 C C . GLU A 1 114 ? -10.770 6.359 4.473 1.00 90.50 114 GLU A C 1
ATOM 912 O O . GLU A 1 114 ? -10.415 5.284 3.984 1.00 90.50 114 GLU A O 1
ATOM 917 N N . THR A 1 115 ? -10.534 7.522 3.866 1.00 91.56 115 THR A N 1
ATOM 918 C CA . THR A 1 115 ? -9.668 7.631 2.690 1.00 91.56 115 THR A CA 1
ATOM 919 C C . THR A 1 115 ? -8.208 7.501 3.113 1.00 91.56 115 THR A C 1
ATOM 921 O O . THR A 1 115 ? -7.740 8.208 4.005 1.00 91.56 115 THR A O 1
ATOM 924 N N . LEU A 1 116 ? -7.487 6.603 2.452 1.00 88.31 116 LEU A N 1
ATOM 925 C CA . LEU A 1 116 ? -6.072 6.340 2.646 1.00 88.31 116 LEU A CA 1
ATOM 926 C C . LEU A 1 116 ? -5.290 6.904 1.459 1.00 88.31 116 LEU A C 1
ATOM 928 O O . LEU A 1 116 ? -5.476 6.466 0.321 1.00 88.31 116 LEU A O 1
ATOM 932 N N . ASP A 1 117 ? -4.412 7.857 1.751 1.00 86.44 117 ASP A N 1
ATOM 933 C CA . ASP A 1 117 ? -3.426 8.387 0.813 1.00 86.44 117 ASP A CA 1
ATOM 934 C C . ASP A 1 117 ? -2.121 7.587 0.938 1.00 86.44 117 ASP A C 1
ATOM 936 O O . ASP A 1 117 ? -1.596 7.389 2.038 1.00 86.44 117 ASP A O 1
ATOM 940 N N . LEU A 1 118 ? -1.642 7.071 -0.192 1.00 83.50 118 LEU A N 1
ATOM 941 C CA . LEU A 1 118 ? -0.494 6.178 -0.290 1.00 83.50 118 LEU A CA 1
ATOM 942 C C . LEU A 1 118 ? 0.719 6.853 -0.953 1.00 83.50 118 LEU A C 1
ATOM 944 O O . LEU A 1 118 ? 1.659 6.155 -1.327 1.00 83.50 118 LEU A O 1
ATOM 948 N N . VAL A 1 119 ? 0.734 8.180 -1.116 1.00 72.81 119 VAL A N 1
ATOM 949 C CA . VAL A 1 119 ? 1.850 8.908 -1.755 1.00 72.81 119 VAL A CA 1
ATOM 950 C C . VAL A 1 119 ? 3.201 8.594 -1.099 1.00 72.81 119 VAL A C 1
ATOM 952 O O . VAL A 1 119 ? 4.162 8.266 -1.794 1.00 72.81 119 VAL A O 1
ATOM 955 N N . ASP A 1 120 ? 3.260 8.579 0.234 1.00 66.38 120 ASP A N 1
ATOM 956 C CA . ASP A 1 120 ? 4.501 8.326 0.985 1.00 66.38 120 ASP A CA 1
ATOM 957 C C . ASP A 1 120 ? 4.982 6.859 0.921 1.00 66.38 120 ASP A C 1
ATOM 959 O O . ASP A 1 120 ? 6.047 6.519 1.442 1.00 66.38 120 ASP A O 1
ATOM 963 N N . LEU A 1 121 ? 4.201 5.961 0.312 1.00 67.12 121 LEU A N 1
ATOM 964 C CA . LEU A 1 121 ? 4.481 4.524 0.291 1.00 67.12 121 LEU A CA 1
ATOM 965 C C . LEU A 1 121 ? 5.298 4.049 -0.889 1.00 67.12 121 LEU A C 1
ATOM 967 O O . LEU A 1 121 ? 5.829 2.935 -0.867 1.00 67.12 121 LEU A O 1
ATOM 971 N N . LEU A 1 122 ? 5.361 4.850 -1.941 1.00 68.94 122 LEU A N 1
ATOM 972 C CA . LEU A 1 122 ? 5.884 4.400 -3.211 1.00 68.94 122 LEU A CA 1
ATOM 973 C C . LEU A 1 122 ? 7.361 4.797 -3.316 1.00 68.94 122 LEU A C 1
ATOM 975 O O . LEU A 1 122 ? 7.680 5.984 -3.294 1.00 68.94 122 LEU A O 1
ATOM 979 N N . PRO A 1 123 ? 8.288 3.829 -3.464 1.00 56.06 123 PRO A N 1
ATOM 980 C CA . PRO A 1 123 ? 9.733 4.076 -3.384 1.00 56.06 123 PRO A CA 1
ATOM 981 C C . PRO A 1 123 ? 10.304 4.968 -4.504 1.00 56.06 123 PRO A C 1
ATOM 983 O O . PRO A 1 123 ? 11.496 5.259 -4.504 1.00 56.06 123 PRO A O 1
ATOM 986 N N . PHE A 1 124 ? 9.470 5.420 -5.444 1.00 55.25 124 PHE A N 1
ATOM 987 C CA . PHE A 1 124 ? 9.868 6.150 -6.650 1.00 55.25 124 PHE A CA 1
ATOM 988 C C . PHE A 1 124 ? 9.283 7.561 -6.744 1.00 55.25 124 PHE A C 1
ATOM 990 O O . PHE A 1 124 ? 9.370 8.191 -7.798 1.00 55.25 124 PHE A O 1
ATOM 997 N N . ILE A 1 125 ? 8.689 8.051 -5.656 1.00 48.16 125 ILE A N 1
ATOM 998 C CA . ILE A 1 125 ? 8.029 9.351 -5.611 1.00 48.16 125 ILE A CA 1
ATOM 999 C C . ILE A 1 125 ? 8.763 10.254 -4.631 1.00 48.16 125 ILE A C 1
ATOM 1001 O O . ILE A 1 125 ? 8.509 10.256 -3.431 1.00 48.16 125 ILE A O 1
ATOM 1005 N N . ALA A 1 126 ? 9.703 11.016 -5.173 1.00 39.69 126 ALA A N 1
ATOM 1006 C CA . ALA A 1 126 ? 10.185 12.269 -4.611 1.00 39.69 126 ALA A CA 1
ATOM 1007 C C . ALA A 1 126 ? 10.653 13.141 -5.764 1.00 39.69 126 ALA A C 1
ATOM 1009 O O . ALA A 1 126 ? 11.280 12.589 -6.701 1.00 39.69 126 ALA A O 1
#

Secondary structure (DSSP, 8-state):
-TT-EEPB-TTT-SBPB-TTSPBPEESSTHHHHHHHHHSBTT-STT-SSSSBSHHHHHTSSS--S-HHHHHHHHHHHHHHHHHTTSBPPPEEEEEE-SS-EEEEEEEEBTTT--EEE-GGG-TT--

Sequence (126 aa):
MAGRDRRIDPKTKDYIVDENGFRETTRTAITSIYHQLLGEKNQWAGDPDAGSEFFLLERAKNPIDSPRVIRDIIGRALQPIVDEGRITLATFEQERLIDRVNTEVTTEDIQTGETLDLVDLLPFIA

Radius of gyration: 14.95 Å; chains: 1; bounding box: 34×34×46 Å

pLDDT: mean 82.0, std 11.54, range [39.69, 94.75]

Organism: NCBI:txid412755